Protein AF-A0A6V7JZE6-F1 (afdb_monomer)

Organism: NCBI:txid1563983

pLDDT: mean 89.3, std 9.85, range [45.62, 97.88]

Radius of gyration: 14.18 Å; Cα contacts (8 Å, |Δi|>4): 245; chains: 1; bounding box: 28×30×42 Å

Solvent-accessible surface area (backbone atoms only — not comparable to full-atom values): 5679 Å² total; per-residue (Å²): 135,86,70,64,73,46,50,44,74,47,65,79,60,82,82,51,95,72,59,39,84,76,45,76,49,78,49,76,44,86,67,75,72,90,43,80,54,78,46,76,50,74,49,79,52,64,86,60,35,33,28,27,31,38,39,37,40,39,48,81,87,21,45,47,52,76,46,84,74,50,69,34,57,77,28,40,31,34,30,37,35,41,39,32,53,79,57,41,41,49,32,33,37,42,37,33,28,23,36,74,110

Structure (mmCIF, N/CA/C/O backbone):
data_AF-A0A6V7JZE6-F1
#
_entry.id   AF-A0A6V7JZE6-F1
#
loop_
_atom_site.group_PDB
_atom_site.id
_atom_site.type_symbol
_atom_site.label_atom_id
_atom_site.label_alt_id
_atom_site.label_comp_id
_atom_site.label_asym_id
_atom_site.label_entity_id
_atom_site.label_seq_id
_atom_site.pdbx_PDB_ins_code
_atom_site.Cartn_x
_atom_site.Cartn_y
_atom_site.Cartn_z
_atom_site.occupancy
_atom_site.B_iso_or_equiv
_atom_site.auth_seq_id
_atom_site.auth_comp_id
_atom_site.auth_asym_id
_atom_site.auth_atom_id
_atom_site.pdbx_PDB_model_num
ATOM 1 N N . ASN A 1 1 ? 0.881 19.938 0.026 1.00 45.62 1 ASN A N 1
ATOM 2 C CA . ASN A 1 1 ? 0.973 18.514 0.409 1.00 45.62 1 ASN A CA 1
ATOM 3 C C . ASN A 1 1 ? 1.599 17.765 -0.748 1.00 45.62 1 ASN A C 1
ATOM 5 O O . ASN A 1 1 ? 0.872 17.245 -1.582 1.00 45.62 1 ASN A O 1
ATOM 9 N N . ASP A 1 2 ? 2.929 17.768 -0.829 1.00 55.06 2 ASP A N 1
ATOM 10 C CA . ASP A 1 2 ? 3.655 17.143 -1.940 1.00 55.06 2 ASP A CA 1
ATOM 11 C C . ASP A 1 2 ? 4.118 15.753 -1.516 1.00 55.06 2 ASP A C 1
ATOM 13 O O . ASP A 1 2 ? 5.230 15.561 -1.025 1.00 55.06 2 ASP A O 1
ATOM 17 N N . TYR A 1 3 ? 3.230 14.772 -1.650 1.00 70.12 3 TYR A N 1
ATOM 18 C CA . TYR A 1 3 ? 3.637 13.378 -1.535 1.00 70.12 3 TYR A CA 1
ATOM 19 C C . TYR A 1 3 ? 4.570 13.008 -2.699 1.00 70.12 3 TYR A C 1
ATOM 21 O O . TYR A 1 3 ? 4.406 13.532 -3.807 1.00 70.12 3 TYR A O 1
ATOM 29 N N . PRO A 1 4 ? 5.550 12.109 -2.487 1.00 72.88 4 PRO A N 1
ATOM 30 C CA . PRO A 1 4 ? 6.461 11.722 -3.551 1.00 72.88 4 PRO A CA 1
ATOM 31 C C . PRO A 1 4 ? 5.684 11.066 -4.706 1.00 72.88 4 PRO A C 1
ATOM 33 O O . PRO A 1 4 ? 4.709 10.349 -4.465 1.00 72.88 4 PRO A O 1
ATOM 36 N N . PRO A 1 5 ? 6.093 11.272 -5.969 1.00 80.06 5 PRO A N 1
ATOM 37 C CA . PRO A 1 5 ? 5.407 10.683 -7.110 1.00 80.06 5 PRO A CA 1
ATOM 38 C C . PRO A 1 5 ? 5.285 9.162 -6.995 1.00 80.06 5 PRO A C 1
ATOM 40 O O . PRO A 1 5 ? 6.289 8.479 -6.816 1.00 80.06 5 PRO A O 1
ATOM 43 N N . GLY A 1 6 ? 4.068 8.641 -7.155 1.00 85.50 6 GLY A N 1
ATOM 44 C CA . GLY A 1 6 ? 3.773 7.218 -6.987 1.00 85.50 6 GLY A CA 1
ATOM 45 C C . GLY A 1 6 ? 3.390 6.822 -5.561 1.00 85.50 6 GLY A C 1
ATOM 46 O O . GLY A 1 6 ? 3.110 5.647 -5.357 1.00 85.50 6 GLY A O 1
ATOM 47 N N . TYR A 1 7 ? 3.369 7.756 -4.600 1.00 92.19 7 TYR A N 1
ATOM 48 C CA . TYR A 1 7 ? 2.728 7.549 -3.302 1.00 92.19 7 TYR A CA 1
ATOM 49 C C . TYR A 1 7 ? 1.222 7.414 -3.473 1.00 92.19 7 TYR A C 1
ATOM 51 O O . TYR A 1 7 ? 0.596 8.238 -4.140 1.00 92.19 7 TYR A O 1
ATOM 59 N N . HIS A 1 8 ? 0.652 6.412 -2.812 1.00 93.19 8 HIS A N 1
ATOM 60 C CA . HIS A 1 8 ? -0.790 6.231 -2.751 1.00 93.19 8 HIS A CA 1
ATOM 61 C C . HIS A 1 8 ? -1.255 6.101 -1.309 1.00 93.19 8 HIS A C 1
ATOM 63 O O . HIS A 1 8 ? -0.605 5.450 -0.488 1.00 93.19 8 HIS A O 1
ATOM 69 N N . GLN A 1 9 ? -2.415 6.687 -1.034 1.00 93.19 9 GLN A N 1
ATOM 70 C CA . GLN A 1 9 ? -3.078 6.626 0.258 1.00 93.19 9 GLN A CA 1
ATOM 71 C C . GLN A 1 9 ? -4.521 6.162 0.061 1.00 93.19 9 GLN A C 1
ATOM 73 O O . GLN A 1 9 ? -5.252 6.751 -0.734 1.00 93.19 9 GLN A O 1
ATOM 78 N N . ILE A 1 10 ? -4.940 5.129 0.796 1.00 92.19 10 ILE A N 1
ATOM 79 C CA . ILE A 1 10 ? -6.329 4.656 0.806 1.00 92.19 10 ILE A CA 1
ATOM 80 C C . ILE A 1 10 ? -6.870 4.755 2.227 1.00 92.19 10 ILE A C 1
ATOM 82 O O . ILE A 1 10 ? -6.368 4.106 3.145 1.00 92.19 10 ILE A O 1
ATOM 86 N N . GLY A 1 11 ? -7.930 5.545 2.384 1.00 86.88 11 GLY A N 1
ATOM 87 C CA . GLY A 1 11 ? -8.537 5.834 3.677 1.00 86.88 11 GLY A CA 1
ATOM 88 C C . GLY A 1 11 ? -7.946 7.060 4.363 1.00 86.88 11 GLY A C 1
ATOM 89 O O . GLY A 1 11 ? -6.898 7.590 3.991 1.00 86.88 11 GLY A O 1
ATOM 90 N N . ASN A 1 12 ? -8.673 7.528 5.370 1.00 77.25 12 ASN A N 1
ATOM 91 C CA . ASN A 1 12 ? -8.243 8.598 6.260 1.00 77.25 12 ASN A CA 1
ATOM 92 C C . ASN A 1 12 ? -9.022 8.525 7.582 1.00 77.25 12 ASN A C 1
ATOM 94 O O . ASN A 1 12 ? -9.584 9.513 8.043 1.00 77.25 12 ASN A O 1
ATOM 98 N N . LEU A 1 13 ? -9.111 7.329 8.174 1.00 67.56 13 LEU A N 1
ATOM 99 C CA . LEU A 1 13 ? -9.7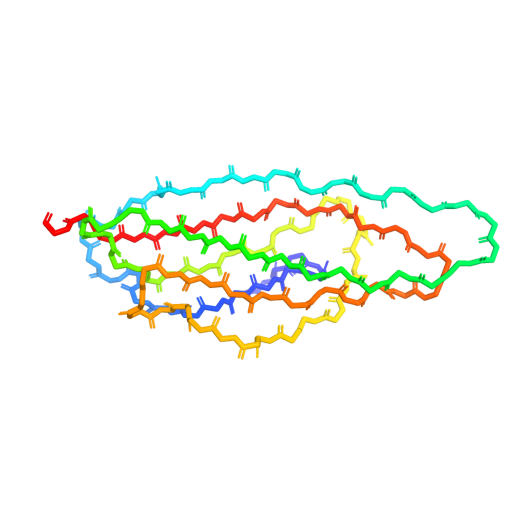18 7.156 9.500 1.00 67.56 13 LEU A CA 1
ATOM 100 C C . LEU A 1 13 ? -8.719 7.451 10.635 1.00 67.56 13 LEU A C 1
ATOM 102 O O . LEU A 1 13 ? -8.970 7.076 11.775 1.00 67.56 13 LEU A O 1
ATOM 106 N N . ARG A 1 14 ? -7.621 8.156 10.322 1.00 59.81 14 ARG A N 1
ATOM 107 C CA . ARG A 1 14 ? -6.422 8.439 11.139 1.00 59.81 14 ARG A CA 1
ATOM 108 C C . ARG A 1 14 ? -6.675 9.277 12.412 1.00 59.81 14 ARG A C 1
ATOM 110 O O . ARG A 1 14 ? -5.754 9.865 12.966 1.00 59.81 14 ARG A O 1
ATOM 117 N N . ASN A 1 15 ? -7.925 9.375 12.861 1.00 59.19 15 ASN A N 1
ATOM 118 C CA . ASN A 1 15 ? -8.402 10.342 13.851 1.00 59.19 15 ASN A CA 1
ATOM 119 C C . ASN A 1 15 ? -8.552 9.772 15.272 1.00 59.19 15 ASN A C 1
ATOM 121 O O . ASN A 1 15 ? -9.138 10.436 16.124 1.00 59.19 15 ASN A O 1
ATOM 125 N N . THR A 1 16 ? -8.055 8.567 15.554 1.00 64.31 16 THR A N 1
ATOM 126 C CA . THR A 1 16 ? -8.142 7.962 16.894 1.00 64.31 16 THR A CA 1
ATOM 127 C C . THR A 1 16 ? -6.754 7.719 17.471 1.00 64.31 16 THR A C 1
ATOM 129 O O . THR A 1 16 ? -5.878 7.218 16.770 1.00 64.31 16 THR A O 1
ATOM 132 N N . THR A 1 17 ? -6.564 8.012 18.759 1.00 70.19 17 THR A N 1
ATOM 133 C CA . THR A 1 17 ? -5.304 7.786 19.497 1.00 70.19 17 THR A CA 1
ATOM 134 C C . THR A 1 17 ? -4.854 6.326 19.533 1.00 70.19 17 THR A C 1
ATOM 136 O O . THR A 1 17 ? -3.683 6.064 19.787 1.00 70.19 17 THR A O 1
ATOM 139 N N . ASP A 1 18 ? -5.764 5.393 19.255 1.00 80.31 18 ASP A N 1
ATOM 140 C CA . ASP A 1 18 ? -5.535 3.951 19.378 1.00 80.31 18 ASP A CA 1
ATOM 141 C C . ASP A 1 18 ? -5.067 3.302 18.060 1.00 80.31 18 ASP A C 1
ATOM 143 O O . ASP A 1 18 ? -4.833 2.093 17.998 1.00 80.31 18 ASP A O 1
ATOM 147 N N . GLU A 1 19 ? -4.931 4.088 16.986 1.00 88.12 19 GLU A N 1
ATOM 148 C CA . GLU A 1 19 ? -4.433 3.594 15.702 1.00 88.12 19 GLU A CA 1
ATOM 149 C C . GLU A 1 19 ? -2.950 3.209 15.805 1.00 88.12 19 GLU A C 1
ATOM 151 O O . GLU A 1 19 ? -2.120 3.952 16.329 1.00 88.12 19 GLU A O 1
ATOM 156 N N . SER A 1 20 ? -2.592 2.048 15.252 1.00 92.19 20 SER A N 1
ATOM 157 C CA . SER A 1 20 ? -1.202 1.592 15.197 1.00 92.19 20 SER A CA 1
ATOM 158 C C . SER A 1 20 ? -0.851 0.970 13.847 1.00 92.19 20 SER A C 1
ATOM 160 O O . SER A 1 20 ? -1.719 0.527 13.093 1.00 92.19 20 SER A O 1
ATOM 162 N N . LEU A 1 21 ? 0.445 0.946 13.524 1.00 94.19 21 LEU A N 1
ATOM 163 C CA . LEU A 1 21 ? 0.960 0.213 12.371 1.00 94.19 21 LEU A CA 1
ATOM 164 C C . LEU A 1 21 ? 0.836 -1.288 12.658 1.00 94.19 21 LEU A C 1
ATOM 166 O O . LEU A 1 21 ? 1.533 -1.815 13.524 1.00 94.19 21 LEU A O 1
ATOM 170 N N . VAL A 1 22 ? -0.043 -1.967 11.926 1.00 9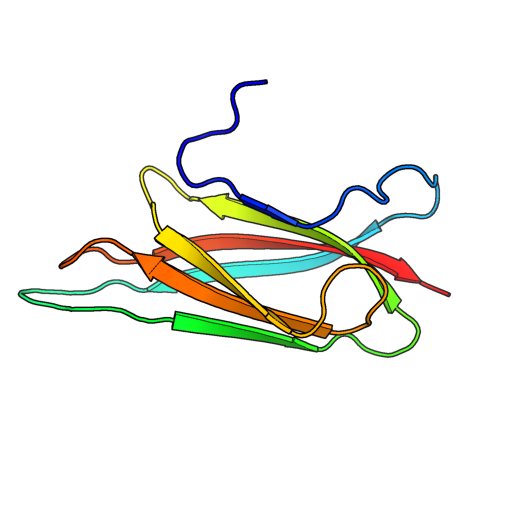4.25 22 VAL A N 1
ATOM 171 C CA . VAL A 1 22 ? -0.345 -3.393 12.133 1.00 94.25 22 VAL A CA 1
ATOM 172 C C . VAL A 1 22 ? 0.357 -4.293 11.126 1.00 94.25 22 VAL A C 1
ATOM 174 O O . VAL A 1 22 ? 0.600 -5.461 11.412 1.00 94.25 22 VAL A O 1
ATOM 177 N N . TYR A 1 23 ? 0.723 -3.754 9.964 1.00 95.00 23 TYR A N 1
ATOM 178 C CA . TYR A 1 23 ? 1.456 -4.487 8.942 1.00 95.00 23 TYR A CA 1
ATOM 179 C C . TYR A 1 23 ? 2.368 -3.562 8.143 1.00 95.00 23 TYR A C 1
ATOM 181 O O . TYR A 1 23 ? 1.997 -2.440 7.790 1.00 95.00 23 TYR A O 1
ATOM 189 N N . GLN A 1 24 ? 3.557 -4.064 7.816 1.00 96.31 24 GLN A N 1
ATOM 190 C CA . GLN A 1 24 ? 4.473 -3.420 6.889 1.00 96.31 24 GLN A CA 1
ATOM 191 C C . GLN A 1 24 ? 5.204 -4.469 6.056 1.00 96.31 24 GLN A C 1
ATOM 193 O O . GLN A 1 24 ? 5.731 -5.438 6.600 1.00 96.31 24 GLN A O 1
ATOM 198 N N . HIS A 1 25 ? 5.299 -4.240 4.748 1.00 95.50 25 HIS A N 1
ATOM 199 C CA . HIS A 1 25 ? 6.056 -5.111 3.857 1.00 95.50 25 HIS A CA 1
ATOM 200 C C . HIS A 1 25 ? 6.678 -4.342 2.696 1.00 95.50 25 HIS A C 1
ATOM 202 O O . HIS A 1 25 ? 6.051 -3.455 2.120 1.00 95.50 25 HIS A O 1
ATOM 208 N N . ASN A 1 26 ? 7.902 -4.720 2.328 1.00 94.94 26 ASN A N 1
ATOM 209 C CA . ASN A 1 26 ? 8.604 -4.154 1.183 1.00 94.94 26 ASN A CA 1
ATOM 210 C C . ASN A 1 26 ? 8.458 -5.090 -0.015 1.00 94.94 26 ASN A C 1
ATOM 212 O O . ASN A 1 26 ? 8.904 -6.231 0.028 1.00 94.94 26 ASN A O 1
ATOM 216 N N . ILE A 1 27 ? 7.876 -4.591 -1.096 1.00 93.06 27 ILE A N 1
ATOM 217 C CA . ILE A 1 27 ? 7.741 -5.291 -2.369 1.00 93.06 27 ILE A CA 1
ATOM 218 C C . ILE A 1 27 ? 8.852 -4.804 -3.287 1.00 93.06 27 ILE A C 1
ATOM 220 O O . ILE A 1 27 ? 8.948 -3.606 -3.550 1.00 93.06 27 ILE A O 1
ATOM 224 N N . GLY A 1 28 ? 9.661 -5.731 -3.795 1.00 94.12 28 GLY A N 1
ATOM 225 C CA . GLY A 1 28 ? 10.681 -5.470 -4.806 1.00 94.12 28 GLY A CA 1
ATOM 226 C C . GLY A 1 28 ? 10.586 -6.496 -5.927 1.00 94.12 28 GLY A C 1
ATOM 227 O O . GLY A 1 28 ? 10.888 -7.667 -5.717 1.00 94.12 28 GLY A O 1
ATOM 228 N N . ILE A 1 29 ? 10.178 -6.060 -7.117 1.00 93.50 29 ILE A N 1
ATOM 22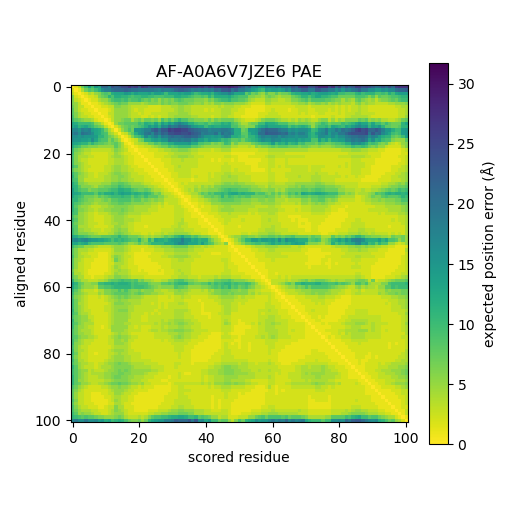9 C CA . ILE A 1 29 ? 10.070 -6.911 -8.304 1.00 93.50 29 ILE A CA 1
ATOM 230 C C . ILE A 1 29 ? 10.866 -6.258 -9.428 1.00 93.50 29 ILE A C 1
ATOM 232 O O . ILE A 1 29 ? 10.467 -5.234 -9.982 1.00 93.50 29 ILE A O 1
ATOM 236 N N . GLY A 1 30 ? 12.012 -6.850 -9.755 1.00 91.69 30 GLY A N 1
ATOM 237 C CA . GLY A 1 30 ? 12.827 -6.448 -10.897 1.00 91.69 30 GLY A CA 1
ATOM 238 C C . GLY A 1 30 ? 12.392 -7.173 -12.167 1.00 91.69 30 GLY A C 1
ATOM 239 O O . GLY A 1 30 ? 12.123 -8.369 -12.140 1.00 91.69 30 GLY A O 1
ATOM 240 N N . VAL A 1 31 ? 12.385 -6.463 -13.293 1.00 90.75 31 VAL A N 1
ATOM 241 C CA . VAL A 1 31 ? 12.157 -7.043 -14.625 1.00 90.75 31 VAL A CA 1
ATOM 242 C C . VAL A 1 31 ? 13.365 -6.775 -15.520 1.00 90.75 31 VAL A C 1
ATOM 244 O O . VAL A 1 31 ? 14.101 -5.809 -15.304 1.00 90.75 31 VAL A O 1
ATOM 247 N N . ARG A 1 32 ? 13.607 -7.640 -16.511 1.00 87.50 32 ARG A N 1
ATOM 248 C CA . ARG A 1 32 ? 14.712 -7.503 -17.473 1.00 87.50 32 ARG A CA 1
ATOM 249 C C . ARG A 1 32 ? 14.194 -7.642 -18.899 1.00 87.50 32 ARG A C 1
ATOM 251 O O . ARG A 1 32 ? 13.405 -8.531 -19.190 1.00 87.50 32 ARG A O 1
ATOM 258 N N . GLY A 1 33 ? 14.724 -6.819 -19.801 1.00 87.44 33 GLY A N 1
ATOM 259 C CA . GLY A 1 33 ? 14.321 -6.830 -21.207 1.00 87.44 33 GLY A CA 1
ATOM 260 C C . GLY A 1 33 ? 12.913 -6.269 -21.416 1.00 87.44 33 GLY A C 1
ATOM 261 O O . GLY A 1 33 ? 12.437 -5.449 -20.632 1.00 87.44 33 GLY A O 1
ATOM 262 N N . LYS A 1 34 ? 12.263 -6.679 -22.511 1.00 90.38 34 LYS A N 1
ATOM 263 C CA . LYS A 1 34 ? 10.877 -6.290 -22.790 1.00 90.38 34 LYS A CA 1
ATOM 264 C C . LYS A 1 34 ? 9.957 -7.037 -21.828 1.00 90.38 34 LYS A C 1
ATOM 266 O O . LYS A 1 34 ? 9.905 -8.263 -21.870 1.00 90.38 34 LYS A O 1
ATOM 271 N N . SER A 1 35 ? 9.275 -6.321 -20.945 1.00 89.81 35 SER A N 1
ATOM 272 C CA . SER A 1 35 ? 8.448 -6.922 -19.897 1.00 89.81 35 SER A CA 1
ATOM 273 C C . SER A 1 35 ? 7.250 -6.048 -19.568 1.00 89.81 35 SER A C 1
ATOM 275 O O . SER A 1 35 ? 7.333 -4.818 -19.568 1.00 89.81 35 SER A O 1
ATOM 277 N N . GLU A 1 36 ? 6.150 -6.711 -19.246 1.00 91.38 36 GLU A N 1
ATOM 278 C CA . GLU A 1 36 ? 4.957 -6.120 -18.656 1.00 91.38 36 GLU A CA 1
ATOM 279 C C . GLU A 1 36 ? 4.752 -6.810 -17.313 1.00 91.38 36 GLU A C 1
ATOM 281 O O . GLU A 1 36 ? 4.897 -8.028 -17.204 1.00 91.38 36 GLU A O 1
ATOM 286 N N . LEU A 1 37 ? 4.524 -6.009 -16.279 1.00 92.50 37 LEU A N 1
ATOM 287 C CA . LEU A 1 37 ? 4.324 -6.479 -14.919 1.00 92.50 37 LEU A CA 1
ATOM 288 C C . LEU A 1 37 ? 2.940 -6.006 -14.483 1.00 92.50 37 LEU A C 1
ATOM 290 O O . LEU A 1 37 ? 2.615 -4.837 -14.647 1.00 92.50 37 LEU A O 1
ATOM 294 N N . ASP A 1 38 ? 2.147 -6.926 -13.950 1.00 92.81 38 ASP A N 1
ATOM 295 C CA . ASP A 1 38 ? 0.875 -6.681 -13.272 1.00 92.81 38 ASP A CA 1
ATOM 296 C C . ASP A 1 38 ? 0.954 -7.477 -11.968 1.00 92.81 38 ASP A C 1
ATOM 298 O O . ASP A 1 38 ? 1.102 -8.703 -11.990 1.00 92.81 38 ASP A O 1
ATOM 302 N N . ALA A 1 39 ? 0.983 -6.773 -10.837 1.00 93.88 39 ALA A N 1
ATOM 303 C CA . ALA A 1 39 ? 1.164 -7.381 -9.529 1.00 93.88 39 ALA A CA 1
ATOM 304 C C . ALA A 1 39 ? -0.075 -7.163 -8.666 1.00 93.88 39 ALA A C 1
ATOM 306 O O . ALA A 1 39 ? -0.434 -6.030 -8.355 1.00 93.88 39 ALA A O 1
ATOM 307 N N . VAL A 1 40 ? -0.682 -8.257 -8.209 1.00 96.25 40 VAL A N 1
ATOM 308 C CA . VAL A 1 40 ? -1.752 -8.224 -7.209 1.00 96.25 40 VAL A CA 1
ATOM 309 C C . VAL A 1 40 ? -1.172 -8.578 -5.845 1.00 96.25 40 VAL A C 1
ATOM 311 O O . VAL A 1 40 ? -0.515 -9.604 -5.688 1.00 96.25 40 VAL A O 1
ATOM 314 N N . VAL A 1 41 ? -1.429 -7.724 -4.861 1.00 94.25 41 VAL A N 1
ATOM 315 C CA . VAL A 1 41 ? -0.998 -7.874 -3.472 1.00 94.25 41 VAL A CA 1
ATOM 316 C C . VAL A 1 41 ? -2.240 -7.986 -2.610 1.00 94.25 41 VAL A C 1
ATOM 318 O O . VAL A 1 41 ? -3.107 -7.116 -2.649 1.00 94.25 41 VAL A O 1
ATOM 321 N N . GLU A 1 42 ? -2.312 -9.046 -1.819 1.00 96.62 42 GLU A N 1
ATOM 322 C CA . GLU A 1 42 ? -3.382 -9.269 -0.857 1.00 96.62 42 GLU A CA 1
ATOM 323 C C . GLU A 1 42 ? -2.775 -9.413 0.533 1.00 96.62 42 GLU A C 1
ATOM 325 O O . GLU A 1 42 ? -1.818 -10.162 0.726 1.00 96.62 42 GLU A O 1
ATOM 330 N N . VAL A 1 43 ? -3.319 -8.667 1.488 1.00 95.88 43 VAL A N 1
ATOM 331 C CA . VAL A 1 43 ? -2.956 -8.763 2.899 1.00 95.88 43 VAL A CA 1
ATOM 332 C C . VAL A 1 43 ? -4.216 -9.114 3.670 1.00 95.88 43 VAL A C 1
ATOM 334 O O . VAL A 1 43 ? -5.203 -8.380 3.619 1.00 95.88 43 VAL A O 1
ATOM 337 N N . LEU A 1 44 ? -4.165 -10.240 4.371 1.00 95.00 44 LEU A N 1
ATOM 338 C CA . LEU A 1 44 ? -5.179 -10.676 5.322 1.00 95.00 44 LEU A CA 1
ATOM 339 C C . LEU A 1 44 ? -4.605 -10.436 6.718 1.00 95.00 44 LEU A C 1
ATOM 341 O O . LEU A 1 44 ? -3.500 -10.897 7.006 1.00 95.00 44 LEU A O 1
ATOM 345 N N . LEU A 1 45 ? -5.311 -9.683 7.552 1.00 92.62 45 LEU A N 1
ATOM 346 C CA . LEU A 1 45 ? -4.948 -9.477 8.948 1.00 92.62 45 LEU A CA 1
ATOM 347 C C . LEU A 1 45 ? -5.836 -10.349 9.825 1.00 92.62 45 LEU A C 1
ATOM 349 O O . LEU A 1 45 ? -7.009 -10.569 9.517 1.00 92.62 45 LEU A O 1
ATOM 353 N N . ASP A 1 46 ? -5.273 -10.808 10.935 1.00 83.75 46 ASP A N 1
ATOM 354 C CA . ASP A 1 46 ? -6.032 -11.564 11.920 1.00 83.75 46 ASP A CA 1
ATOM 355 C C . ASP A 1 46 ? -7.157 -10.701 12.516 1.00 83.75 46 ASP A C 1
ATOM 357 O O . ASP A 1 46 ? -7.012 -9.491 12.743 1.00 83.75 46 ASP A O 1
ATOM 361 N N . GLU A 1 47 ? -8.298 -11.328 12.805 1.00 79.31 47 GLU A N 1
ATOM 362 C CA . GLU A 1 47 ? -9.287 -10.713 13.688 1.00 79.31 47 GLU A CA 1
ATOM 363 C C . GLU A 1 47 ? -8.660 -10.507 15.084 1.00 79.31 47 GLU A C 1
ATOM 365 O O . GLU A 1 47 ? -7.924 -11.379 15.550 1.00 79.31 47 GLU A O 1
ATOM 370 N N . PRO A 1 48 ? -8.916 -9.380 15.777 1.00 88.12 48 PRO A N 1
ATOM 371 C CA . PRO A 1 48 ? -9.933 -8.372 15.494 1.00 88.12 48 PRO A CA 1
ATOM 372 C C . PRO A 1 48 ? -9.341 -7.028 15.013 1.00 88.12 48 PRO A C 1
ATOM 374 O O . PRO A 1 48 ? -9.644 -5.975 15.576 1.00 88.12 48 PRO A O 1
ATOM 377 N N . ILE A 1 49 ? -8.488 -7.030 13.983 1.00 91.88 49 ILE A N 1
ATOM 378 C CA . ILE A 1 49 ? -7.907 -5.789 13.443 1.00 91.88 49 ILE A CA 1
ATOM 379 C C . ILE A 1 49 ? -8.834 -5.147 12.405 1.00 91.88 49 ILE A C 1
ATOM 381 O O . ILE A 1 49 ? -9.178 -5.762 11.399 1.00 91.88 49 ILE A O 1
ATOM 385 N N . ARG A 1 50 ? -9.184 -3.872 12.599 1.00 91.62 50 ARG A N 1
ATOM 386 C CA . ARG A 1 50 ? -9.869 -3.049 11.592 1.00 91.62 50 ARG A CA 1
ATOM 387 C C . ARG A 1 50 ? -8.877 -2.109 10.920 1.00 91.62 50 ARG A C 1
ATOM 389 O O . ARG A 1 50 ? -8.325 -1.232 11.579 1.00 91.62 50 ARG A O 1
ATOM 396 N N . ILE A 1 51 ? -8.703 -2.238 9.609 1.00 94.00 51 ILE A N 1
ATOM 397 C CA . ILE A 1 51 ? -7.876 -1.330 8.809 1.00 94.00 51 ILE A CA 1
ATOM 398 C C . ILE A 1 51 ? -8.498 0.070 8.821 1.00 94.00 51 ILE A C 1
ATOM 400 O O . ILE A 1 51 ? -9.710 0.233 8.672 1.00 94.00 51 ILE A O 1
ATOM 404 N N . THR A 1 52 ? -7.665 1.091 8.964 1.00 93.75 52 THR A N 1
ATOM 405 C CA . THR A 1 52 ? -8.058 2.509 8.967 1.00 93.75 52 THR A CA 1
ATOM 406 C C . THR A 1 52 ? -7.398 3.292 7.840 1.00 93.75 52 THR A C 1
ATOM 408 O O . THR A 1 52 ? -7.993 4.230 7.295 1.00 93.75 52 THR A O 1
ATOM 411 N N . LEU A 1 53 ? -6.184 2.888 7.469 1.00 93.81 53 LEU A N 1
ATOM 412 C CA . LEU A 1 53 ? -5.371 3.547 6.464 1.00 93.81 53 LEU A CA 1
ATOM 413 C C . LEU A 1 53 ? -4.395 2.562 5.824 1.00 93.81 53 LEU A C 1
ATOM 415 O O . LEU A 1 53 ? -3.756 1.762 6.506 1.00 93.81 53 LEU A O 1
ATOM 419 N N . ILE A 1 54 ? -4.216 2.691 4.514 1.00 95.12 54 ILE A N 1
ATOM 420 C CA . ILE A 1 54 ? -3.146 2.030 3.770 1.00 95.12 54 ILE A CA 1
ATOM 421 C C . ILE A 1 54 ? -2.283 3.092 3.099 1.00 95.12 54 ILE A C 1
ATOM 423 O O . ILE A 1 54 ? -2.802 4.002 2.451 1.00 95.12 54 ILE A O 1
ATOM 427 N N . GLU A 1 55 ? -0.969 2.946 3.222 1.00 94.94 55 GLU A N 1
ATOM 428 C CA . GLU A 1 55 ? 0.014 3.765 2.521 1.00 94.94 55 GLU A CA 1
ATOM 429 C C . GLU A 1 55 ? 0.885 2.871 1.639 1.00 94.94 55 GLU A C 1
ATOM 431 O O . GLU A 1 55 ? 1.457 1.881 2.097 1.00 94.94 55 GLU A O 1
ATOM 436 N N . LEU A 1 56 ? 1.014 3.246 0.371 1.00 94.75 56 LEU A N 1
ATOM 437 C CA . LEU A 1 56 ? 1.975 2.669 -0.557 1.00 94.75 56 LEU A CA 1
ATOM 438 C C . LEU A 1 56 ? 3.031 3.720 -0.840 1.00 94.75 56 LEU A C 1
ATOM 440 O O . LEU A 1 56 ? 2.781 4.707 -1.528 1.00 94.75 56 LEU A O 1
ATOM 444 N N . ILE A 1 57 ? 4.219 3.506 -0.291 1.00 94.88 57 ILE A N 1
ATOM 445 C CA . ILE A 1 57 ? 5.326 4.448 -0.396 1.00 94.88 57 ILE A CA 1
ATOM 446 C C . ILE A 1 57 ? 6.308 3.897 -1.428 1.00 94.88 57 ILE A C 1
ATOM 448 O O . ILE A 1 57 ? 6.895 2.842 -1.184 1.00 94.88 57 ILE A O 1
ATOM 452 N N . PRO A 1 58 ? 6.502 4.553 -2.581 1.00 93.25 58 PRO A N 1
ATOM 453 C CA . PRO A 1 58 ? 7.470 4.091 -3.561 1.00 93.25 58 PRO A CA 1
ATOM 454 C C . PRO A 1 58 ? 8.888 4.228 -3.005 1.00 93.25 58 PRO A C 1
ATOM 456 O O . PRO A 1 58 ? 9.238 5.229 -2.379 1.00 93.25 58 PRO A O 1
ATOM 459 N N . PHE A 1 59 ? 9.733 3.242 -3.288 1.00 86.38 59 PHE A N 1
ATOM 460 C CA . PHE A 1 59 ? 11.176 3.430 -3.200 1.00 86.38 59 PHE A CA 1
ATOM 461 C C . PHE A 1 59 ? 11.671 4.082 -4.496 1.00 86.38 59 PHE A C 1
ATOM 463 O O . PHE A 1 59 ? 11.350 3.632 -5.601 1.00 86.38 59 PHE A O 1
ATOM 470 N N . ASN A 1 60 ? 12.513 5.109 -4.369 1.00 79.38 60 ASN A N 1
ATOM 471 C CA . ASN A 1 60 ? 13.098 5.841 -5.497 1.00 79.38 60 ASN A CA 1
ATOM 472 C C . ASN A 1 60 ? 12.021 6.386 -6.464 1.00 79.38 60 ASN A C 1
ATOM 474 O O . ASN A 1 60 ? 11.020 6.951 -6.041 1.00 79.38 60 ASN A O 1
ATOM 478 N N . ASN A 1 61 ? 12.225 6.205 -7.775 1.00 82.62 61 ASN A N 1
ATOM 479 C CA . ASN A 1 61 ? 11.323 6.645 -8.843 1.00 82.62 61 ASN A CA 1
ATOM 480 C C . ASN A 1 61 ? 10.328 5.548 -9.280 1.00 82.62 61 ASN A C 1
ATOM 482 O O . ASN A 1 61 ? 9.859 5.578 -10.424 1.00 82.62 61 ASN A O 1
ATOM 486 N N . SER A 1 62 ? 10.052 4.555 -8.422 1.00 87.38 62 SER A N 1
ATOM 487 C CA . SER A 1 62 ? 9.029 3.538 -8.688 1.00 87.38 62 SER A CA 1
ATOM 488 C C . SER A 1 62 ? 7.663 4.211 -8.819 1.00 87.38 62 SER A C 1
ATOM 490 O O . SER A 1 62 ? 7.268 4.996 -7.962 1.00 87.38 62 SER A O 1
ATOM 492 N N . ARG A 1 63 ? 6.958 3.935 -9.917 1.00 90.12 63 ARG A N 1
ATOM 493 C CA . ARG A 1 63 ? 5.625 4.476 -10.188 1.00 90.12 63 ARG A CA 1
ATOM 494 C C . ARG A 1 63 ? 4.769 3.387 -10.798 1.00 90.12 63 ARG A C 1
ATOM 496 O O . ARG A 1 63 ? 5.167 2.787 -11.798 1.00 90.12 63 ARG A O 1
ATOM 503 N N . ALA A 1 64 ? 3.615 3.177 -10.196 1.00 93.00 64 ALA A N 1
ATOM 504 C CA . ALA A 1 64 ? 2.609 2.251 -10.658 1.00 93.00 64 ALA A CA 1
ATOM 505 C C . ALA A 1 64 ? 1.231 2.868 -10.494 1.00 93.00 64 ALA A C 1
ATOM 507 O O . ALA A 1 64 ? 0.977 3.565 -9.504 1.00 93.00 64 ALA A O 1
ATOM 508 N N . ASP A 1 65 ? 0.373 2.580 -11.461 1.00 92.94 65 ASP A N 1
ATOM 509 C CA . ASP A 1 65 ? -1.055 2.790 -11.315 1.00 92.94 65 ASP A CA 1
ATOM 510 C C . ASP A 1 65 ? -1.573 1.804 -10.267 1.00 92.94 65 ASP A C 1
ATOM 512 O O . ASP A 1 65 ? -1.071 0.680 -10.147 1.00 92.94 65 ASP A O 1
ATOM 516 N N . LEU A 1 66 ? -2.527 2.263 -9.464 1.00 94.00 66 LEU A N 1
ATOM 517 C CA . LEU A 1 66 ? -3.077 1.509 -8.353 1.00 94.00 66 LEU A CA 1
ATOM 518 C C . LEU A 1 66 ? -4.568 1.302 -8.569 1.00 94.00 66 LEU A C 1
ATOM 520 O O . LEU A 1 66 ? -5.324 2.271 -8.569 1.00 94.00 66 LEU A O 1
ATOM 524 N N . ASP A 1 67 ? -4.979 0.040 -8.620 1.00 95.62 67 ASP A N 1
ATOM 525 C CA . ASP A 1 67 ? -6.385 -0.334 -8.559 1.00 95.62 67 ASP A CA 1
ATOM 526 C C . ASP A 1 67 ? -6.687 -0.992 -7.212 1.00 95.62 67 ASP A C 1
ATOM 528 O O . ASP A 1 67 ? -6.033 -1.952 -6.788 1.00 95.62 67 ASP A O 1
ATOM 532 N N . HIS A 1 68 ? -7.715 -0.490 -6.533 1.00 94.75 68 HIS A N 1
ATOM 533 C CA . HIS A 1 68 ? -8.262 -1.138 -5.350 1.00 94.75 68 HIS A CA 1
ATOM 534 C C . HIS A 1 68 ? -9.250 -2.227 -5.781 1.00 94.75 68 HIS A C 1
ATOM 536 O O . HIS A 1 68 ? -10.288 -1.921 -6.363 1.00 94.75 68 HIS A O 1
ATOM 542 N N . ILE A 1 69 ? -8.928 -3.493 -5.498 1.00 97.00 69 ILE A N 1
ATOM 543 C CA . ILE A 1 69 ? -9.776 -4.628 -5.882 1.00 97.00 69 ILE A CA 1
ATOM 544 C C . ILE A 1 69 ? -10.846 -4.888 -4.815 1.00 97.00 69 ILE A C 1
ATOM 546 O O . ILE A 1 69 ? -12.022 -5.015 -5.150 1.00 97.00 69 ILE A O 1
ATOM 550 N N . SER A 1 70 ? -10.457 -4.994 -3.540 1.00 96.44 70 SER A N 1
ATOM 551 C CA . SER A 1 70 ? -11.382 -5.297 -2.437 1.00 96.44 70 SER A CA 1
ATOM 552 C C . SER A 1 70 ? -10.772 -5.041 -1.054 1.00 96.44 70 SER A C 1
ATOM 554 O O . SER A 1 70 ? -9.550 -5.078 -0.898 1.00 96.44 70 SER A O 1
ATOM 556 N N . GLY A 1 71 ? -11.625 -4.907 -0.032 1.00 94.88 71 GLY A N 1
ATOM 557 C CA . GLY A 1 71 ? -11.225 -4.724 1.367 1.00 94.88 71 GLY A CA 1
ATOM 558 C C . GLY A 1 71 ? -10.897 -3.266 1.703 1.00 94.88 71 GLY A C 1
ATOM 559 O O . GLY A 1 71 ? -11.581 -2.345 1.259 1.00 94.88 71 GLY A O 1
ATOM 560 N N . GLY A 1 72 ? -9.859 -3.055 2.509 1.00 93.44 72 GLY A N 1
ATOM 561 C CA . GLY A 1 72 ? -9.356 -1.743 2.895 1.00 93.44 72 GLY A CA 1
ATOM 562 C C . GLY A 1 72 ? -9.975 -1.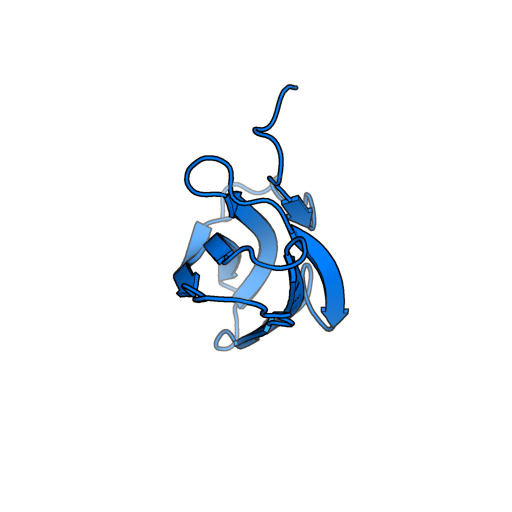199 4.185 1.00 93.44 72 GLY A C 1
ATOM 563 O O . GLY A 1 72 ? -10.333 -1.980 5.068 1.00 93.44 72 GLY A O 1
ATOM 564 N N . PRO A 1 73 ? -10.071 0.134 4.344 1.00 92.62 73 PRO A N 1
ATOM 565 C CA . PRO A 1 73 ? -10.580 0.742 5.567 1.00 92.62 73 PRO A CA 1
ATOM 566 C C . PRO A 1 73 ? -11.955 0.190 5.973 1.00 92.62 73 PRO A C 1
ATOM 568 O O . PRO A 1 73 ? -12.869 0.129 5.155 1.00 92.62 73 PRO A O 1
ATOM 571 N N . GLY A 1 74 ? -12.098 -0.204 7.239 1.00 91.00 74 GLY A N 1
ATOM 572 C CA . GLY A 1 74 ? -13.296 -0.857 7.780 1.00 91.00 74 GLY A CA 1
ATOM 573 C C . GLY A 1 74 ? -13.274 -2.390 7.737 1.00 91.00 74 GLY A C 1
ATOM 574 O O . GLY A 1 74 ? -14.050 -3.009 8.461 1.00 91.00 74 GLY A O 1
ATOM 575 N N . TYR A 1 75 ? -12.361 -2.990 6.971 1.00 93.00 75 TYR A N 1
ATOM 576 C CA . TYR A 1 75 ? -12.182 -4.439 6.840 1.00 93.00 75 TYR A CA 1
ATOM 577 C C . TYR A 1 75 ? -10.892 -4.902 7.534 1.00 93.00 75 TYR A C 1
ATOM 579 O O . TYR A 1 75 ? -10.066 -4.082 7.934 1.00 93.00 75 TYR A O 1
ATOM 587 N N . ASN A 1 76 ? -10.707 -6.214 7.684 1.00 94.25 76 ASN A N 1
ATOM 588 C CA . ASN A 1 76 ? -9.468 -6.835 8.176 1.00 94.25 76 ASN A CA 1
ATOM 589 C C . ASN A 1 76 ? -8.562 -7.330 7.034 1.00 94.25 76 ASN A C 1
ATOM 591 O O . ASN A 1 76 ? -7.529 -7.943 7.276 1.00 94.25 76 ASN A O 1
ATOM 595 N N . ASN A 1 77 ? -8.919 -7.065 5.780 1.00 95.62 77 ASN A N 1
ATOM 596 C CA . ASN A 1 77 ? -8.134 -7.442 4.614 1.00 95.62 77 ASN A CA 1
ATOM 597 C C . ASN A 1 77 ? -8.047 -6.303 3.599 1.00 95.62 77 ASN A C 1
ATOM 599 O O . ASN A 1 77 ? -8.879 -5.401 3.593 1.00 95.62 77 ASN A O 1
ATOM 603 N N . VAL A 1 78 ? -7.069 -6.362 2.699 1.00 96.56 78 VAL A N 1
ATOM 604 C CA . VAL A 1 78 ? -6.991 -5.483 1.527 1.00 96.56 78 VAL A CA 1
ATOM 605 C C . VAL A 1 78 ? -6.359 -6.213 0.347 1.00 96.56 78 VAL A C 1
ATOM 607 O O . VAL A 1 78 ? -5.388 -6.948 0.511 1.00 96.56 78 VAL A O 1
ATOM 610 N N . LYS A 1 79 ? -6.889 -5.971 -0.855 1.00 97.88 79 LYS A N 1
ATOM 611 C CA . LYS A 1 79 ? -6.351 -6.458 -2.123 1.00 97.88 79 LYS A CA 1
ATOM 612 C C . LYS A 1 79 ? -6.166 -5.314 -3.112 1.00 97.88 79 LYS A C 1
ATOM 614 O O . LYS A 1 79 ? -7.120 -4.614 -3.454 1.00 97.88 79 LYS A O 1
ATOM 619 N N . LEU A 1 80 ? -4.934 -5.143 -3.580 1.00 97.06 80 LEU A N 1
ATOM 620 C CA . LEU A 1 80 ? -4.499 -4.052 -4.449 1.00 97.06 80 LEU A CA 1
ATOM 621 C C . LEU A 1 80 ? -3.821 -4.615 -5.694 1.00 97.06 80 LEU A C 1
ATOM 623 O O . LEU A 1 80 ? -3.071 -5.584 -5.600 1.00 97.06 80 LEU A O 1
ATOM 627 N N . ARG A 1 81 ? -4.040 -3.986 -6.845 1.00 96.75 81 ARG A N 1
ATOM 628 C CA . ARG A 1 81 ? -3.273 -4.227 -8.069 1.00 96.75 81 ARG A CA 1
ATOM 629 C C . ARG A 1 81 ? -2.358 -3.040 -8.337 1.00 96.75 81 ARG A C 1
ATOM 631 O O . ARG A 1 81 ? -2.803 -1.899 -8.297 1.00 96.75 81 ARG A O 1
ATOM 638 N N . LEU A 1 82 ? -1.091 -3.328 -8.611 1.00 95.44 82 LEU A N 1
ATOM 639 C CA . LEU A 1 82 ? -0.054 -2.366 -8.960 1.00 95.44 82 LEU A CA 1
ATOM 640 C C . LEU A 1 82 ? 0.422 -2.640 -10.386 1.00 95.44 82 LEU A C 1
ATOM 642 O O . LEU A 1 82 ? 1.017 -3.687 -10.658 1.00 95.44 82 LEU A O 1
ATOM 646 N N . THR A 1 83 ? 0.220 -1.662 -11.264 1.00 95.38 83 THR A N 1
ATOM 647 C CA . THR A 1 83 ? 0.604 -1.739 -12.676 1.00 95.38 83 THR A CA 1
ATOM 648 C C . THR A 1 83 ? 1.692 -0.702 -12.969 1.00 95.38 83 THR A C 1
ATOM 650 O O . THR A 1 83 ? 1.392 0.479 -13.152 1.00 95.38 83 THR A O 1
ATOM 653 N N . PRO A 1 84 ? 2.985 -1.076 -12.961 1.00 92.94 84 PRO A N 1
ATOM 654 C CA . PRO A 1 84 ? 4.066 -0.181 -13.355 1.00 92.94 84 PRO A CA 1
ATOM 655 C C . PRO A 1 84 ? 4.046 0.107 -14.859 1.00 92.94 84 PRO A C 1
ATOM 657 O O . PRO A 1 84 ? 3.466 -0.618 -15.666 1.00 92.94 84 PRO A O 1
ATOM 660 N N . GLN A 1 85 ? 4.780 1.144 -15.258 1.00 90.69 85 GLN A N 1
ATOM 661 C CA . GLN A 1 85 ? 5.034 1.411 -16.674 1.00 90.69 85 GLN A CA 1
ATOM 662 C C . GLN A 1 85 ? 5.766 0.241 -17.350 1.00 90.69 85 GLN A C 1
ATOM 664 O O . GLN A 1 85 ? 6.584 -0.449 -16.737 1.00 90.69 85 GLN A O 1
ATOM 669 N N . ARG A 1 86 ? 5.544 0.078 -18.659 1.00 92.25 86 ARG A N 1
ATOM 670 C CA . ARG A 1 86 ? 6.197 -0.954 -19.477 1.00 92.25 86 ARG A CA 1
ATOM 671 C C . ARG A 1 86 ? 7.719 -0.959 -19.290 1.00 92.25 86 ARG A C 1
ATOM 673 O O . ARG A 1 86 ? 8.362 0.091 -19.304 1.00 92.25 86 ARG A O 1
ATOM 680 N N . ASN A 1 87 ? 8.295 -2.155 -19.180 1.00 91.81 87 ASN A N 1
ATOM 681 C CA . ASN A 1 87 ? 9.720 -2.403 -18.934 1.00 91.81 87 ASN A CA 1
ATOM 682 C C . ASN A 1 87 ? 10.249 -1.839 -17.601 1.00 91.81 87 ASN A C 1
ATOM 684 O O . ASN A 1 87 ? 11.463 -1.691 -17.447 1.00 91.81 87 ASN A O 1
ATOM 688 N N . ARG A 1 88 ? 9.374 -1.516 -16.639 1.00 91.62 88 ARG A N 1
ATOM 689 C CA . ARG A 1 88 ? 9.769 -1.120 -15.284 1.00 91.62 88 ARG A CA 1
ATOM 690 C C . ARG A 1 88 ? 9.332 -2.152 -14.255 1.00 91.62 88 ARG A C 1
ATOM 692 O O . ARG A 1 88 ? 8.299 -2.798 -14.389 1.00 91.62 88 ARG A O 1
ATOM 699 N N . GLY A 1 89 ? 10.163 -2.290 -13.228 1.00 92.94 89 GLY A N 1
ATOM 700 C CA . GLY A 1 89 ? 9.841 -3.067 -12.040 1.00 92.94 89 GLY A CA 1
ATOM 701 C C . GLY A 1 89 ? 8.997 -2.274 -11.043 1.00 92.94 89 GLY A C 1
ATOM 702 O O . GLY A 1 89 ? 8.646 -1.117 -11.277 1.00 92.94 89 GLY A O 1
ATOM 703 N N . LEU A 1 90 ? 8.739 -2.899 -9.899 1.00 92.56 90 LEU A N 1
ATOM 704 C CA . LEU A 1 90 ? 8.042 -2.314 -8.757 1.00 92.56 90 LEU A CA 1
ATOM 705 C C . LEU A 1 90 ? 8.962 -2.285 -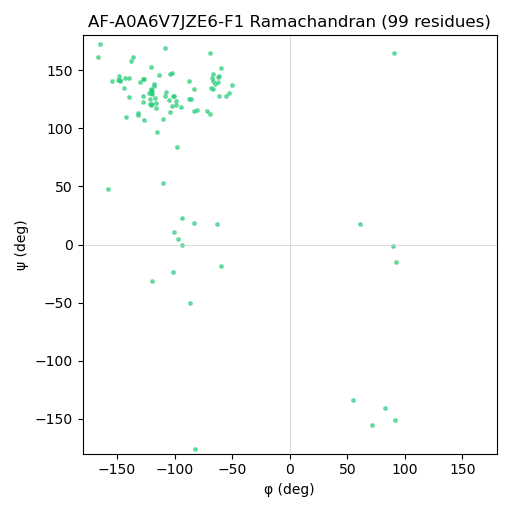7.543 1.00 92.56 90 LEU A C 1
ATOM 707 O O . LEU A 1 90 ? 9.629 -3.274 -7.246 1.00 92.56 90 LEU A O 1
ATOM 711 N N . SER A 1 91 ? 8.958 -1.172 -6.815 1.00 94.69 91 SER A N 1
ATOM 712 C CA . SER A 1 91 ? 9.588 -1.082 -5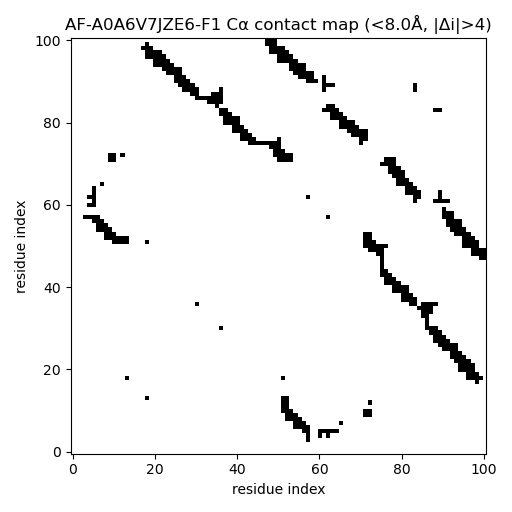.499 1.00 94.69 91 SER A CA 1
ATOM 713 C C . SER A 1 91 ? 8.742 -0.213 -4.572 1.00 94.69 91 SER A C 1
ATOM 715 O O . SER A 1 91 ? 8.673 1.000 -4.763 1.00 94.69 91 SER A O 1
ATOM 717 N N . TYR A 1 92 ? 8.097 -0.823 -3.580 1.00 95.25 92 TYR A N 1
ATOM 718 C CA . TYR A 1 92 ? 7.129 -0.165 -2.698 1.00 95.25 92 TYR A CA 1
ATOM 719 C C . TYR A 1 92 ? 7.217 -0.678 -1.261 1.00 95.25 92 TYR A C 1
ATOM 721 O O . TY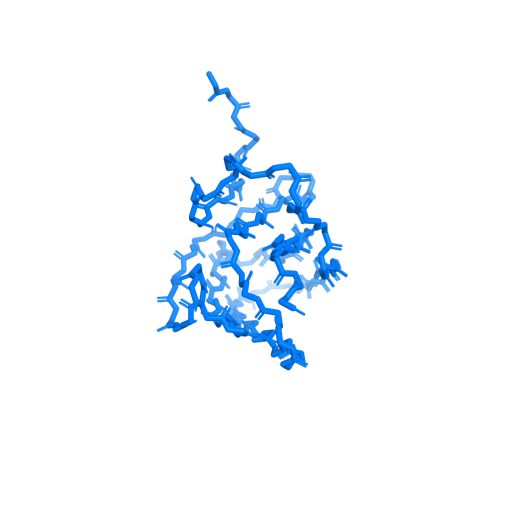R A 1 92 ? 7.375 -1.874 -1.043 1.00 95.25 92 TYR A O 1
ATOM 729 N N . THR A 1 93 ? 7.028 0.204 -0.285 1.00 95.56 93 THR A N 1
ATOM 730 C CA . THR A 1 93 ? 6.653 -0.166 1.084 1.00 95.56 93 THR A CA 1
ATOM 731 C C . THR A 1 93 ? 5.142 -0.079 1.206 1.00 95.56 93 THR A C 1
ATOM 733 O O . THR A 1 93 ? 4.574 1.005 1.072 1.00 95.56 93 THR A O 1
ATOM 736 N N . VAL A 1 94 ? 4.495 -1.201 1.497 1.00 95.69 94 VAL A N 1
ATOM 737 C CA . VAL A 1 94 ? 3.094 -1.250 1.916 1.00 95.69 94 VAL A CA 1
ATOM 738 C C . VAL A 1 94 ? 3.052 -1.075 3.426 1.00 95.69 94 VAL A C 1
ATOM 740 O O . VAL A 1 94 ? 3.703 -1.835 4.142 1.00 95.69 94 VAL A O 1
ATOM 743 N N . LYS A 1 95 ? 2.291 -0.100 3.915 1.00 96.12 95 LYS A N 1
ATOM 744 C CA . LYS A 1 95 ? 1.972 0.071 5.335 1.00 96.12 95 LYS A CA 1
ATOM 745 C C . LYS A 1 95 ? 0.472 0.008 5.516 1.00 96.12 95 LYS A C 1
ATOM 747 O O . LYS A 1 95 ? -0.260 0.670 4.785 1.00 96.12 95 LYS A O 1
ATOM 752 N N . ILE A 1 96 ? 0.029 -0.759 6.500 1.00 95.06 96 ILE A N 1
ATOM 753 C CA . ILE A 1 96 ? -1.372 -0.813 6.897 1.00 95.06 96 ILE A CA 1
ATOM 754 C C . ILE A 1 96 ? -1.455 -0.423 8.362 1.00 95.06 96 ILE A C 1
ATOM 756 O O . ILE A 1 96 ? -0.782 -1.002 9.220 1.00 95.06 96 ILE A O 1
ATOM 760 N N . TRP A 1 97 ? -2.288 0.570 8.618 1.00 94.56 97 TRP A N 1
ATOM 761 C CA . TRP A 1 97 ? -2.642 1.044 9.940 1.00 94.56 97 TRP A CA 1
ATOM 762 C C . TRP A 1 97 ? -4.032 0.535 10.283 1.00 94.56 97 TRP A C 1
ATOM 764 O O . TRP A 1 97 ? -4.888 0.378 9.403 1.00 94.56 97 TRP A O 1
ATOM 774 N N . GLY A 1 98 ? -4.242 0.254 11.560 1.00 93.12 98 GLY A N 1
ATOM 775 C CA . GLY A 1 98 ? -5.516 -0.245 12.029 1.00 93.12 98 GLY A CA 1
ATOM 776 C C . GLY A 1 98 ? -5.681 -0.153 13.533 1.00 93.12 98 GLY A C 1
ATOM 777 O O . GLY A 1 98 ? -4.748 0.155 14.280 1.00 93.12 98 GLY A O 1
ATOM 778 N N . LEU A 1 99 ? -6.902 -0.454 13.952 1.00 91.12 99 LEU A N 1
ATOM 779 C CA . LEU A 1 99 ? -7.318 -0.566 15.340 1.00 91.12 99 LEU A CA 1
ATOM 780 C C . LEU A 1 99 ? -7.384 -2.041 15.708 1.00 91.12 99 LEU A C 1
ATOM 782 O O . LEU A 1 99 ? -8.028 -2.822 15.007 1.00 91.12 99 LEU A O 1
ATOM 786 N N . LYS A 1 100 ? -6.714 -2.417 16.796 1.00 85.44 100 LYS A N 1
ATOM 787 C CA . LYS A 1 100 ? -6.944 -3.709 17.445 1.00 85.44 100 LYS A CA 1
ATOM 788 C C . LYS A 1 100 ? -8.193 -3.540 18.307 1.00 85.44 100 LYS A C 1
ATOM 790 O O . LYS A 1 100 ? -8.160 -2.693 19.198 1.00 85.44 100 LYS A O 1
ATOM 795 N N . ASN A 1 101 ? -9.278 -4.255 18.003 1.00 69.56 101 ASN A N 1
ATOM 796 C CA . ASN A 1 101 ? -10.435 -4.278 18.909 1.00 69.56 101 ASN A CA 1
ATOM 797 C C . ASN A 1 101 ? -10.148 -5.113 20.162 1.00 69.56 101 ASN A C 1
ATOM 799 O O . ASN A 1 101 ? -9.247 -5.984 20.105 1.00 69.56 101 ASN A O 1
#

Mean predicted aligned error: 4.7 Å

Sequence (101 aa):
NDYPPGYHQIGNLR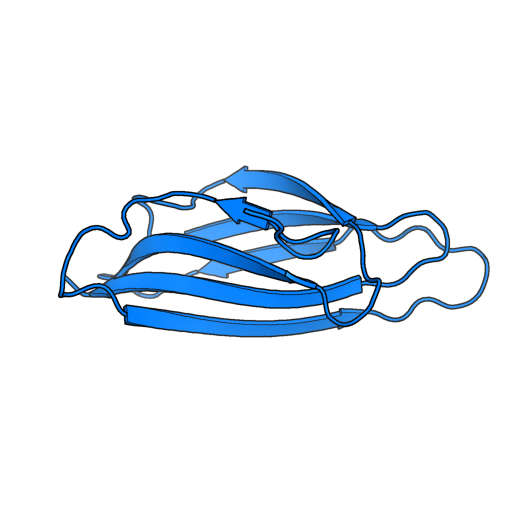NTTDESLVYQHNIGIGVRGKSELDAVVEVLLDEPIRITLIELIPFNNSRADLDHISGGPGYNNVKLRLTPQRNRGLSYTVKIWGLKN

Foldseek 3Di:
DDAPAQKDKDADLVPDPQKDFPDKDKDWWADDDWDWDKDKDKDAADPPKFWHMKIKHFDDPFHWDKDWDDDHGRGRMGMMITTTPTNGIGIIMIITMTHHD

Secondary structure (DSSP, 8-state):
--PPTT-EEE------TT-EEEEEEEEEE---SS----EEEEEEPPTTEEEEEEEEEESTT--EEEEEEEE-TTSSEEEEEEEEPTT--EEEEEEEEEEE-

InterPro domains:
  IPR031734 Transcription activator MBF2 [PF15868] (17-98)

Nearest PDB structures (foldseek):
  6ct8-assembly1_A  TM=5.308E-01  e=1.429E+00  Pseudomonas aeruginosa PAO1
  6cl6-assembly1_C  TM=5.373E-01  e=1.589E+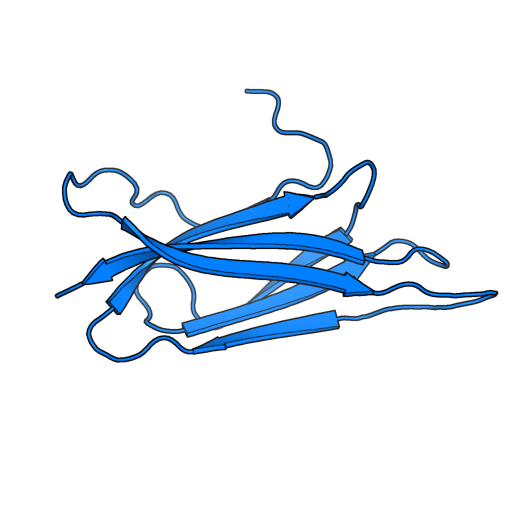00  Pseudomonas aeruginosa PAO1
  4q56-assembly1_A  TM=2.419E-01  e=7.724E-02  Cornu aspersum
  2cgy-assembly1_A  TM=2.421E-01  e=1.313E-01  Helix pomatia
  4tvx-assembly1_R  TM=2.552E-01  e=5.103E+00  Escherichia coli K-12